Protein AF-A0A2E9QDG3-F1 (afdb_monomer_lite)

Structure (mmCIF, N/CA/C/O backbone):
data_AF-A0A2E9QDG3-F1
#
_entry.id   AF-A0A2E9QDG3-F1
#
loop_
_atom_site.group_PDB
_atom_site.id
_atom_site.type_symbol
_atom_site.label_atom_id
_atom_site.label_alt_id
_atom_site.label_comp_id
_atom_site.label_asym_id
_atom_site.label_entity_id
_atom_site.label_seq_id
_atom_site.pdbx_PDB_ins_code
_atom_site.Cartn_x
_atom_site.Cartn_y
_atom_site.Cartn_z
_atom_site.occupancy
_atom_site.B_iso_or_equiv
_atom_site.auth_seq_id
_atom_site.auth_comp_id
_atom_site.auth_asym_id
_atom_site.auth_atom_id
_atom_site.pdbx_PDB_model_num
ATOM 1 N N . MET A 1 1 ? -45.121 -46.653 -9.579 1.00 45.16 1 MET A N 1
ATOM 2 C CA . MET A 1 1 ? -45.645 -45.269 -9.623 1.00 45.16 1 MET A CA 1
ATOM 3 C C . MET A 1 1 ? -44.805 -44.471 -10.618 1.00 45.16 1 MET A C 1
ATOM 5 O O . MET A 1 1 ? -43.614 -44.353 -10.362 1.00 45.16 1 MET A O 1
ATOM 9 N N . PRO A 1 2 ? -45.331 -43.992 -11.760 1.00 47.72 2 PRO A N 1
ATOM 10 C CA . PRO A 1 2 ? -44.552 -43.143 -12.662 1.00 47.72 2 PRO A CA 1
ATOM 11 C C . PRO A 1 2 ? -44.650 -41.660 -12.261 1.00 47.72 2 PRO A C 1
ATOM 13 O O . PRO A 1 2 ? -45.740 -41.138 -12.026 1.00 47.72 2 PRO A O 1
ATOM 16 N N . ALA A 1 3 ? -43.499 -40.990 -12.179 1.00 51.28 3 ALA A N 1
ATOM 17 C CA . ALA A 1 3 ? -43.370 -39.572 -11.857 1.00 51.28 3 ALA A CA 1
ATOM 18 C C . ALA A 1 3 ? -43.822 -38.688 -13.038 1.00 51.28 3 ALA A C 1
ATOM 20 O O . ALA A 1 3 ? -43.322 -38.825 -14.155 1.00 51.28 3 ALA A O 1
ATOM 21 N N . ARG A 1 4 ? -44.766 -37.767 -12.797 1.00 56.81 4 ARG A N 1
ATOM 22 C CA . ARG A 1 4 ? -45.151 -36.714 -13.754 1.00 56.81 4 ARG A CA 1
ATOM 23 C C . ARG A 1 4 ? -44.102 -35.600 -13.739 1.00 56.81 4 ARG A C 1
ATOM 25 O O . ARG A 1 4 ? -43.898 -34.972 -12.706 1.00 56.81 4 ARG A O 1
ATOM 32 N N . LEU A 1 5 ? -43.489 -35.323 -14.889 1.00 68.12 5 LEU A N 1
ATOM 33 C CA . LEU A 1 5 ? -42.660 -34.131 -15.096 1.00 68.12 5 LEU A CA 1
ATOM 34 C C . LEU A 1 5 ? -43.536 -32.873 -15.281 1.00 68.12 5 LEU A C 1
ATOM 36 O O . LEU A 1 5 ? -44.632 -32.975 -15.846 1.00 68.12 5 LEU A O 1
ATOM 40 N N . PRO A 1 6 ? -43.078 -31.686 -14.836 1.00 58.31 6 PRO A N 1
ATOM 41 C CA . PRO A 1 6 ? -43.846 -30.452 -14.934 1.00 58.31 6 PRO A CA 1
ATOM 42 C C . PRO A 1 6 ? -43.874 -29.897 -16.367 1.00 58.31 6 PRO A C 1
ATOM 44 O O . PRO A 1 6 ? -42.901 -29.935 -17.119 1.00 58.31 6 PRO A O 1
ATOM 47 N N . ARG A 1 7 ? -45.043 -29.371 -16.736 1.00 60.00 7 ARG A N 1
ATOM 48 C CA . ARG A 1 7 ? -45.397 -28.804 -18.043 1.00 60.00 7 ARG A CA 1
ATOM 49 C C . ARG A 1 7 ? -44.677 -27.459 -18.251 1.00 60.00 7 ARG A C 1
ATOM 51 O O . ARG A 1 7 ? -44.787 -26.580 -17.403 1.00 60.00 7 ARG A O 1
ATOM 58 N N . LYS A 1 8 ? -43.985 -27.278 -19.387 1.00 53.28 8 LYS A N 1
ATOM 59 C CA . LYS A 1 8 ? -43.372 -25.995 -19.797 1.00 53.28 8 LYS A CA 1
ATOM 60 C C . LYS A 1 8 ? -44.427 -24.876 -19.851 1.00 53.28 8 LYS A C 1
ATOM 62 O O . LYS A 1 8 ? -45.385 -24.981 -20.618 1.00 53.28 8 LYS A O 1
ATOM 67 N N . GLN A 1 9 ? -44.227 -23.803 -19.085 1.00 55.44 9 GLN A N 1
ATOM 68 C CA . GLN A 1 9 ? -44.940 -22.532 -19.251 1.00 55.44 9 GLN A CA 1
ATOM 69 C C . GLN A 1 9 ? -44.424 -21.815 -20.508 1.00 55.44 9 GLN A C 1
ATOM 71 O O . GLN A 1 9 ? -43.215 -21.700 -20.712 1.00 55.44 9 GLN A O 1
ATOM 76 N N . LYS A 1 10 ? -45.340 -21.352 -21.366 1.00 50.72 10 LYS A N 1
ATOM 77 C CA . LYS A 1 10 ? -45.021 -20.432 -22.465 1.00 50.72 10 LYS A CA 1
ATOM 78 C C . LYS A 1 10 ? -44.739 -19.055 -21.865 1.00 50.72 10 LYS A C 1
ATOM 80 O O . LYS A 1 10 ? -45.568 -18.540 -21.123 1.00 50.72 10 LYS A O 1
ATOM 85 N N . ALA A 1 11 ? -43.570 -18.505 -22.179 1.00 51.69 11 ALA A N 1
ATOM 86 C CA . ALA A 1 11 ? -43.178 -17.154 -21.811 1.00 51.69 11 ALA A CA 1
ATOM 87 C C . ALA A 1 11 ? -44.087 -16.137 -22.514 1.00 51.69 11 ALA A C 1
ATOM 89 O O . ALA A 1 11 ? -44.252 -16.174 -23.734 1.00 51.69 11 ALA A O 1
ATOM 90 N N . ASP A 1 12 ? -44.679 -15.254 -21.719 1.00 54.84 12 ASP A N 1
ATOM 91 C CA . ASP A 1 12 ? -45.514 -14.143 -22.150 1.00 54.84 12 ASP A CA 1
ATOM 92 C C . ASP A 1 12 ? -44.616 -13.051 -22.763 1.00 54.84 12 ASP A C 1
ATOM 94 O O . ASP A 1 12 ? -44.077 -12.186 -22.078 1.00 54.84 12 ASP A O 1
ATOM 98 N N . GLN A 1 13 ? -44.344 -13.168 -24.065 1.00 54.41 13 GLN A N 1
ATOM 99 C CA . GLN A 1 13 ? -43.450 -12.279 -24.824 1.00 54.41 13 GLN A CA 1
ATOM 100 C C . GLN A 1 13 ? -44.171 -11.065 -25.446 1.00 54.41 13 GLN A C 1
ATOM 102 O O . GLN A 1 13 ? -43.604 -10.388 -26.299 1.00 54.41 13 GLN A O 1
ATOM 107 N N . GLY A 1 14 ? -45.414 -10.769 -25.048 1.00 54.38 14 GLY A N 1
ATOM 108 C CA . GLY A 1 14 ? -46.217 -9.710 -25.676 1.00 54.38 14 GLY A CA 1
ATOM 109 C C . GLY A 1 14 ? -46.092 -8.317 -25.048 1.00 54.38 14 GLY A C 1
ATOM 110 O O . GLY A 1 14 ? -46.259 -7.315 -25.737 1.00 54.38 14 GLY A O 1
ATOM 111 N N . ILE A 1 15 ? -45.796 -8.224 -23.748 1.00 56.09 15 ILE A N 1
ATOM 112 C CA . ILE A 1 15 ? -46.041 -6.983 -22.986 1.00 56.09 15 ILE A CA 1
ATOM 113 C C . ILE A 1 15 ? -44.815 -6.049 -22.962 1.00 56.09 15 ILE A C 1
ATOM 115 O O . ILE A 1 15 ? -44.959 -4.827 -22.995 1.00 56.09 15 ILE A O 1
ATOM 119 N N . GLY A 1 16 ? -43.593 -6.595 -22.984 1.00 56.06 16 GLY A N 1
ATOM 120 C CA . GLY A 1 16 ? -42.364 -5.794 -22.882 1.00 56.06 16 GLY A CA 1
ATOM 121 C C . GLY A 1 16 ? -42.054 -4.934 -24.114 1.00 56.06 16 GLY A C 1
ATOM 122 O O . GLY A 1 16 ? -41.532 -3.828 -23.983 1.00 56.06 16 GLY A O 1
ATOM 123 N N . ALA A 1 17 ? -42.398 -5.403 -25.318 1.00 58.88 17 ALA A N 1
ATOM 124 C CA . ALA A 1 17 ? -42.117 -4.672 -26.556 1.00 58.88 17 ALA A CA 1
ATOM 125 C C . ALA A 1 17 ? -42.997 -3.417 -26.704 1.00 58.88 17 ALA A C 1
ATOM 127 O O . ALA A 1 17 ? -42.508 -2.365 -27.114 1.00 58.88 17 ALA A O 1
ATOM 128 N N . ALA A 1 18 ? -44.271 -3.503 -26.304 1.00 60.88 18 ALA A N 1
ATOM 129 C CA . ALA A 1 18 ? -45.195 -2.372 -26.339 1.00 60.88 18 ALA A CA 1
ATOM 130 C C . ALA A 1 18 ? -44.789 -1.272 -25.345 1.00 60.88 18 ALA A C 1
ATOM 132 O O . ALA A 1 18 ? -44.820 -0.090 -25.683 1.00 60.88 18 ALA A O 1
ATOM 133 N N . PHE A 1 19 ? -44.338 -1.655 -24.146 1.00 66.69 19 PHE A N 1
ATOM 134 C CA . PHE A 1 19 ? -43.913 -0.701 -23.120 1.00 66.69 19 PHE A CA 1
ATOM 135 C C . PHE A 1 19 ? -42.696 0.124 -23.563 1.00 66.69 19 PHE A C 1
ATOM 137 O O . PHE A 1 19 ? -42.677 1.344 -23.401 1.00 66.69 19 PHE A O 1
ATOM 144 N N . ASN A 1 20 ? -41.715 -0.527 -24.196 1.00 69.81 20 ASN A N 1
ATOM 145 C CA . ASN A 1 20 ? -40.532 0.150 -24.727 1.00 69.81 20 ASN A CA 1
ATOM 146 C C . ASN A 1 20 ? -40.882 1.143 -25.844 1.00 69.81 20 ASN A C 1
ATOM 148 O O . ASN A 1 20 ? -40.310 2.229 -25.898 1.00 69.81 20 ASN A O 1
ATOM 152 N N . PHE A 1 21 ? -41.843 0.804 -26.707 1.00 74.56 21 PHE A N 1
ATOM 153 C CA . PHE A 1 21 ? -42.253 1.680 -27.805 1.00 74.56 21 PHE A CA 1
ATOM 154 C C . PHE A 1 21 ? -42.996 2.928 -27.306 1.00 74.56 21 PHE A C 1
ATOM 156 O O . PHE A 1 21 ? -42.743 4.037 -27.775 1.00 74.56 21 PHE A O 1
ATOM 163 N N . VAL A 1 22 ? -43.865 2.767 -26.301 1.00 78.69 22 VAL A N 1
ATOM 164 C CA . VAL A 1 22 ? -44.577 3.888 -25.666 1.00 78.69 22 VAL A CA 1
ATOM 165 C C . VAL A 1 22 ? -43.609 4.804 -24.912 1.00 78.69 22 VAL A C 1
ATOM 167 O O . VAL A 1 22 ? -43.719 6.024 -25.023 1.00 78.69 22 VAL A O 1
ATOM 170 N N . ALA A 1 23 ? -42.624 4.247 -24.202 1.00 77.31 23 ALA A N 1
ATOM 171 C CA . ALA A 1 23 ? -41.603 5.039 -23.515 1.00 77.31 23 ALA A CA 1
ATOM 172 C C . ALA A 1 23 ? -40.757 5.877 -24.493 1.00 77.31 23 ALA A C 1
ATOM 174 O O . ALA A 1 23 ? -40.493 7.050 -24.232 1.00 77.31 23 ALA A O 1
ATOM 175 N N . LEU A 1 24 ? -40.387 5.303 -25.643 1.00 80.19 24 LEU A N 1
ATOM 176 C CA . LEU A 1 24 ? -39.643 6.002 -26.696 1.00 80.19 24 LEU A CA 1
ATOM 177 C C . LEU A 1 24 ? -40.450 7.145 -27.320 1.00 80.19 24 LEU A C 1
ATOM 179 O O . LEU A 1 24 ? -39.917 8.236 -27.516 1.00 80.19 24 LEU A O 1
ATOM 183 N N . LEU A 1 25 ? -41.740 6.922 -27.581 1.00 81.00 25 LEU A N 1
ATOM 184 C CA . LEU A 1 25 ? -42.639 7.958 -28.093 1.00 81.00 25 LEU A CA 1
ATOM 185 C C . LEU A 1 25 ? -42.834 9.100 -27.093 1.00 81.00 25 LEU A C 1
ATOM 187 O O . LEU A 1 25 ? -42.805 10.264 -27.486 1.00 81.00 25 LEU A O 1
ATOM 191 N N . LEU A 1 26 ? -42.984 8.786 -25.804 1.00 81.06 26 LEU A N 1
ATOM 192 C CA . LEU A 1 26 ? -43.089 9.799 -24.754 1.00 81.06 26 LEU A CA 1
ATOM 193 C C . LEU A 1 26 ? -41.808 10.629 -24.640 1.00 81.06 26 LEU A C 1
ATOM 195 O O . LEU A 1 26 ? -41.891 11.849 -24.538 1.00 81.06 26 LEU A O 1
ATOM 199 N N . LEU A 1 27 ? -40.633 9.999 -24.709 1.00 78.94 27 LEU A N 1
ATOM 200 C CA . LEU A 1 27 ? -39.356 10.713 -24.673 1.00 78.94 27 LEU A CA 1
ATOM 201 C C . LEU A 1 27 ? -39.182 11.627 -25.897 1.00 78.94 27 LEU A C 1
ATOM 203 O O . LEU A 1 27 ? -38.796 12.785 -25.750 1.00 78.94 27 LEU A O 1
ATOM 207 N N . ALA A 1 28 ? -39.516 11.134 -27.093 1.00 78.25 28 ALA A N 1
ATOM 208 C CA . ALA A 1 28 ? -39.464 11.926 -28.320 1.00 78.25 28 ALA A CA 1
ATOM 209 C C . ALA A 1 28 ? -40.436 13.117 -28.274 1.00 78.25 28 ALA A C 1
ATOM 211 O O . ALA A 1 28 ? -40.083 14.219 -28.688 1.00 78.25 28 ALA A O 1
ATOM 212 N N . PHE A 1 29 ? -41.636 12.921 -27.719 1.00 78.62 29 PHE A N 1
ATOM 213 C CA . PHE A 1 29 ? -42.607 13.997 -27.539 1.00 78.62 29 PHE A CA 1
ATOM 214 C C . PHE A 1 29 ? -42.123 15.044 -26.526 1.00 78.62 29 PHE A C 1
ATOM 216 O O . PHE A 1 29 ? -42.235 16.238 -26.785 1.00 78.62 29 PHE A O 1
ATOM 223 N N . GLN A 1 30 ? -41.515 14.625 -25.411 1.00 74.25 30 GLN A N 1
ATOM 224 C CA . GLN A 1 30 ? -40.934 15.552 -24.431 1.00 74.25 30 GLN A CA 1
ATOM 225 C C . GLN A 1 30 ? -39.810 16.405 -25.035 1.00 74.25 30 GLN A C 1
ATOM 227 O O . GLN A 1 30 ? -39.770 17.607 -24.786 1.00 74.25 30 GLN A O 1
ATOM 232 N N . LEU A 1 31 ? -38.949 15.820 -25.876 1.00 70.06 31 LEU A N 1
ATOM 233 C CA . LEU A 1 31 ? -37.891 16.553 -26.585 1.00 70.06 31 LEU A CA 1
ATOM 234 C C . LEU A 1 31 ? -38.436 17.514 -27.655 1.00 70.06 31 LEU A C 1
ATOM 236 O O . LEU A 1 31 ? -37.818 18.541 -27.920 1.00 70.06 31 LEU A O 1
ATOM 240 N N . ALA A 1 32 ? -39.580 17.197 -28.267 1.00 70.44 32 ALA A N 1
ATOM 241 C CA . ALA A 1 32 ? -40.216 18.061 -29.259 1.00 70.44 32 ALA A CA 1
ATOM 242 C C . ALA A 1 32 ? -40.950 19.256 -28.625 1.00 70.44 32 ALA A C 1
ATOM 244 O O . ALA A 1 32 ? -40.976 20.337 -29.210 1.00 70.44 32 ALA A O 1
ATOM 245 N N . VAL A 1 33 ? -41.554 19.069 -27.446 1.00 72.44 33 VAL A N 1
ATOM 246 C CA . VAL A 1 33 ? -42.312 20.122 -26.745 1.00 72.44 33 VAL A CA 1
ATOM 247 C C . VAL A 1 33 ? -41.402 21.011 -25.895 1.00 72.44 33 VAL A C 1
ATOM 249 O O . VAL A 1 33 ? -41.654 22.208 -25.791 1.00 72.44 33 VAL A O 1
ATOM 252 N N . ASN A 1 34 ? -40.332 20.454 -25.327 1.00 62.22 34 ASN A N 1
ATOM 253 C CA . ASN A 1 34 ? -39.320 21.195 -24.582 1.00 62.22 34 ASN A CA 1
ATOM 254 C C . ASN A 1 34 ? -37.978 21.097 -25.318 1.00 62.22 34 ASN A C 1
ATOM 256 O O . ASN A 1 34 ? -37.141 20.269 -24.941 1.00 62.22 34 ASN A O 1
ATOM 260 N N . PRO A 1 35 ? -37.741 21.907 -26.368 1.00 60.16 35 PRO A N 1
ATOM 261 C CA . PRO A 1 35 ? -36.392 22.040 -26.889 1.00 60.16 35 PRO A CA 1
ATOM 262 C C . PRO A 1 35 ? -35.495 22.504 -25.737 1.00 60.16 35 PRO A C 1
ATOM 264 O O . PRO A 1 35 ? -35.811 23.470 -25.041 1.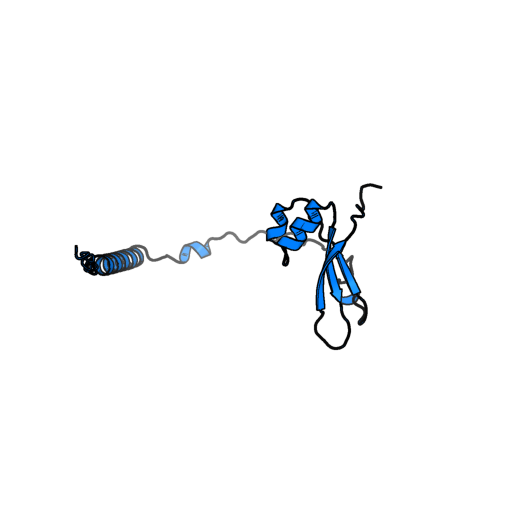00 60.16 35 PRO A O 1
ATOM 267 N N . LEU A 1 36 ? -34.398 21.783 -25.501 1.00 58.78 36 LEU A N 1
ATOM 268 C CA . LEU A 1 36 ? -33.324 22.224 -24.615 1.00 58.78 36 LEU A CA 1
ATOM 269 C C . LEU A 1 36 ? -32.770 23.528 -25.200 1.00 58.78 36 LEU A C 1
ATOM 271 O O . LEU A 1 36 ? -31.888 23.503 -26.057 1.00 58.78 36 LEU A O 1
ATOM 275 N N . ASN A 1 37 ? -33.342 24.661 -24.797 1.00 56.31 37 ASN A N 1
ATOM 276 C CA . ASN A 1 37 ? -32.866 25.977 -25.187 1.00 56.31 37 ASN A CA 1
ATOM 277 C C . ASN A 1 37 ? -31.441 26.123 -24.641 1.00 56.31 37 ASN A C 1
ATOM 279 O O . ASN A 1 37 ? -31.228 26.240 -23.437 1.00 56.31 37 ASN A O 1
ATOM 283 N N . GLY A 1 38 ? -30.454 26.079 -25.538 1.00 55.09 38 GLY A N 1
ATOM 284 C CA . GLY A 1 38 ? -29.029 26.209 -25.214 1.00 55.09 38 GLY A CA 1
ATOM 285 C C . GLY A 1 38 ? -28.625 27.595 -24.698 1.00 55.09 38 GLY A C 1
ATOM 286 O O . GLY A 1 38 ? -27.459 27.805 -24.368 1.00 55.09 38 GLY A O 1
ATOM 287 N N . ASP A 1 39 ? -29.575 28.524 -24.600 1.00 55.00 39 ASP A N 1
ATOM 288 C CA . ASP A 1 39 ? -29.349 29.925 -24.244 1.00 55.00 39 ASP A CA 1
ATOM 289 C C . ASP A 1 39 ? -29.091 30.147 -22.741 1.00 55.00 39 ASP A C 1
ATOM 291 O O . ASP A 1 39 ? -28.574 31.198 -22.356 1.00 55.00 39 ASP A O 1
ATOM 295 N N . ASP A 1 40 ? -29.371 29.161 -21.882 1.00 54.97 40 ASP A N 1
ATOM 296 C CA . ASP A 1 40 ? -29.155 29.283 -20.430 1.00 54.97 40 ASP A CA 1
ATOM 297 C C . ASP A 1 40 ? -27.683 29.119 -20.005 1.00 54.97 40 ASP A C 1
ATOM 299 O O . ASP A 1 40 ? -27.297 29.559 -18.920 1.00 54.97 40 ASP A O 1
ATOM 303 N N . PHE A 1 41 ? -26.815 28.571 -20.863 1.00 55.16 41 PHE A N 1
ATOM 304 C CA . PHE A 1 41 ? -25.377 28.470 -20.571 1.00 55.16 41 PHE A CA 1
ATOM 305 C C . PHE A 1 41 ? -24.610 29.773 -20.836 1.00 55.16 41 PHE A C 1
ATOM 307 O O . PHE A 1 41 ? -23.503 29.949 -20.329 1.00 55.16 41 PHE A O 1
ATOM 314 N N . ALA A 1 42 ? -25.194 30.715 -21.585 1.00 59.91 42 ALA A N 1
ATOM 315 C CA . ALA A 1 42 ? -24.558 31.991 -21.918 1.00 59.91 42 ALA A CA 1
ATOM 316 C C . ALA A 1 42 ? -24.619 33.029 -20.777 1.00 59.91 42 ALA A C 1
ATOM 318 O O . ALA A 1 42 ? -24.019 34.098 -20.882 1.00 59.91 42 ALA A O 1
ATOM 319 N N . LYS A 1 43 ? -25.338 32.732 -19.686 1.00 60.28 43 LYS A N 1
ATOM 320 C CA . LYS A 1 43 ? -25.566 33.640 -18.546 1.00 60.28 43 LYS A CA 1
ATOM 321 C C . LYS A 1 43 ? -24.842 33.239 -17.263 1.00 60.28 43 LYS A C 1
ATOM 323 O O . LYS A 1 43 ? -25.218 33.688 -16.180 1.00 60.28 43 LYS A O 1
ATOM 328 N N . LEU A 1 44 ? -23.797 32.421 -17.353 1.00 65.75 44 LEU A N 1
ATOM 329 C CA . LEU A 1 44 ? -22.958 32.172 -16.187 1.00 65.75 44 LEU A CA 1
ATOM 330 C C . LEU A 1 44 ? -22.089 33.413 -15.920 1.00 65.75 44 LEU A C 1
ATOM 332 O O . LEU A 1 44 ? -21.399 33.873 -16.834 1.00 65.75 44 LEU A O 1
ATOM 336 N N . PRO A 1 45 ? -22.122 33.988 -14.703 1.00 70.25 45 PRO A N 1
ATOM 337 C CA . PRO A 1 45 ? -21.195 35.051 -14.347 1.00 70.25 45 PRO A CA 1
ATOM 338 C C . PRO A 1 45 ? -19.767 34.524 -14.504 1.00 70.25 45 PRO A C 1
ATOM 340 O O . PRO A 1 45 ? -19.472 33.392 -14.112 1.00 70.25 45 PRO A O 1
ATOM 343 N N . ALA A 1 46 ? -18.888 35.335 -15.096 1.00 69.25 46 ALA A N 1
ATOM 344 C CA . ALA A 1 46 ? -17.471 35.010 -15.182 1.00 69.25 46 ALA A CA 1
ATOM 345 C C . ALA A 1 46 ? -16.957 34.680 -13.773 1.00 69.25 46 ALA A C 1
ATOM 347 O O . ALA A 1 46 ? -17.207 35.439 -12.831 1.00 69.25 46 ALA A O 1
ATOM 348 N N . MET A 1 47 ? -16.297 33.527 -13.615 1.00 68.81 47 MET A N 1
ATOM 349 C CA . MET A 1 47 ? -15.686 33.181 -12.334 1.00 68.81 47 MET A CA 1
ATOM 350 C C . MET A 1 47 ? -14.726 34.306 -11.928 1.00 68.81 47 MET A C 1
ATOM 352 O O . MET A 1 47 ? -13.973 34.780 -12.783 1.00 68.81 47 MET A O 1
ATOM 356 N N . PRO A 1 48 ? -14.726 34.728 -10.652 1.00 73.06 48 PRO A N 1
ATOM 357 C CA . PRO A 1 48 ? -13.680 35.606 -10.155 1.00 73.06 48 PRO A CA 1
ATOM 358 C C . PRO A 1 48 ? -12.325 34.937 -10.394 1.00 73.06 48 PRO A C 1
ATOM 360 O O . PRO A 1 48 ? -12.199 33.719 -10.243 1.00 73.06 48 PRO A O 1
ATOM 363 N N . GLU A 1 49 ? -11.329 35.730 -10.787 1.00 71.25 49 GLU A N 1
ATOM 364 C CA . GLU A 1 49 ? -9.960 35.257 -10.961 1.00 71.25 49 GLU A CA 1
ATOM 365 C C . GLU A 1 49 ? -9.532 34.546 -9.674 1.00 71.25 49 GLU A C 1
ATOM 367 O O . GLU A 1 49 ? -9.492 35.141 -8.594 1.00 71.25 49 GLU A O 1
ATOM 372 N N . THR A 1 50 ? -9.299 33.236 -9.762 1.00 68.12 50 THR A N 1
ATOM 373 C CA . THR A 1 50 ? -8.805 32.464 -8.625 1.00 68.12 50 THR A CA 1
ATOM 374 C C . THR A 1 50 ? -7.477 33.076 -8.198 1.00 68.12 50 THR A C 1
ATOM 376 O O . THR A 1 50 ? -6.603 33.213 -9.060 1.00 68.12 50 THR A O 1
ATOM 379 N N . PRO A 1 51 ? -7.294 33.441 -6.915 1.00 67.19 51 PRO A N 1
ATOM 380 C CA . PRO A 1 51 ? -6.012 33.944 -6.454 1.00 67.19 51 PRO A CA 1
ATOM 38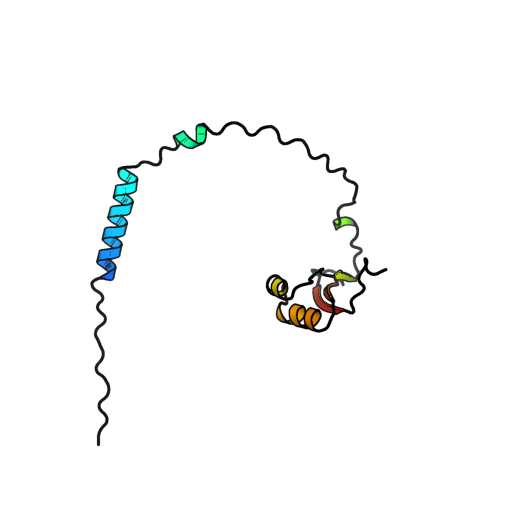1 C C . PRO A 1 51 ? -4.948 32.906 -6.800 1.00 67.19 51 PRO A C 1
ATOM 383 O O . PRO A 1 51 ? -5.137 31.714 -6.541 1.00 67.19 51 PRO A O 1
ATOM 386 N N . ALA A 1 52 ? -3.863 33.356 -7.430 1.00 65.44 52 ALA A N 1
ATOM 387 C CA . ALA A 1 52 ? -2.722 32.507 -7.707 1.00 65.44 52 ALA A CA 1
ATOM 388 C C . ALA A 1 52 ? -2.231 31.953 -6.366 1.00 65.44 52 ALA A C 1
ATOM 390 O O . ALA A 1 52 ? -1.702 32.676 -5.525 1.00 65.44 52 ALA A O 1
ATOM 391 N N . LEU A 1 53 ? -2.493 30.669 -6.130 1.00 61.97 53 LEU A N 1
ATOM 392 C CA . LEU A 1 53 ? -1.823 29.931 -5.078 1.00 61.97 53 LEU A CA 1
ATOM 393 C C . LEU A 1 53 ? -0.355 29.888 -5.493 1.00 61.97 53 LEU A C 1
ATOM 395 O O . LEU A 1 53 ? 0.017 29.112 -6.373 1.00 61.97 53 LEU A O 1
ATOM 399 N N . ASP A 1 54 ? 0.453 30.760 -4.893 1.00 59.78 54 ASP A N 1
ATOM 400 C CA . ASP A 1 54 ? 1.908 30.731 -4.991 1.00 59.78 54 ASP A CA 1
ATOM 401 C C . ASP A 1 54 ? 2.404 29.444 -4.322 1.00 59.78 54 ASP A C 1
ATOM 403 O O . ASP A 1 54 ? 2.838 29.417 -3.168 1.00 59.78 54 ASP A O 1
ATOM 407 N N . PHE A 1 55 ? 2.305 28.331 -5.048 1.00 63.34 55 PHE A N 1
ATOM 408 C CA . PHE A 1 55 ? 3.001 27.103 -4.714 1.00 63.34 55 PHE A CA 1
ATOM 409 C C . PHE A 1 55 ? 4.486 27.372 -4.940 1.00 63.34 55 PHE A C 1
ATOM 411 O O . PHE A 1 55 ? 5.020 27.128 -6.022 1.00 63.34 55 PHE A O 1
ATOM 418 N N . ALA A 1 56 ? 5.152 27.926 -3.926 1.00 62.97 56 ALA A N 1
ATOM 419 C CA . ALA A 1 56 ? 6.601 28.011 -3.910 1.00 62.97 56 ALA A CA 1
ATOM 420 C C . ALA A 1 56 ? 7.159 26.621 -4.283 1.00 62.97 56 ALA A C 1
ATOM 422 O O . ALA A 1 56 ? 6.766 25.634 -3.647 1.00 62.97 56 ALA A O 1
ATOM 423 N N . PRO A 1 57 ? 8.036 26.500 -5.297 1.00 57.88 57 PRO A N 1
ATOM 424 C CA . PRO A 1 57 ? 8.626 25.225 -5.687 1.00 57.88 57 PRO A CA 1
ATOM 425 C C . PRO A 1 57 ? 9.678 24.833 -4.641 1.00 57.88 57 PRO A C 1
ATOM 427 O O . PRO A 1 57 ? 10.878 24.893 -4.876 1.00 57.88 57 PRO A O 1
ATOM 430 N N . ALA A 1 58 ? 9.232 24.508 -3.429 1.00 61.00 58 ALA A N 1
ATOM 431 C CA . ALA A 1 58 ? 10.101 24.217 -2.293 1.00 61.00 58 ALA A CA 1
ATOM 432 C C . ALA A 1 58 ? 10.496 22.737 -2.215 1.00 61.00 58 ALA A C 1
ATOM 434 O O . ALA A 1 58 ? 11.233 22.342 -1.317 1.00 61.00 58 ALA A O 1
ATOM 435 N N . SER A 1 59 ? 10.024 21.903 -3.141 1.00 59.47 59 SER A N 1
ATOM 436 C CA . SER A 1 59 ? 10.459 20.513 -3.233 1.00 59.47 59 SER A CA 1
ATOM 437 C C . SER A 1 59 ? 10.820 20.181 -4.677 1.00 59.47 59 SER A C 1
ATOM 439 O O . SER A 1 59 ? 10.041 20.506 -5.578 1.00 59.47 59 SER A O 1
ATOM 441 N N . PRO A 1 60 ? 11.995 19.568 -4.921 1.00 56.19 60 PRO A N 1
ATOM 442 C CA . PRO A 1 60 ? 12.275 19.001 -6.228 1.00 56.19 60 PRO A CA 1
ATOM 443 C C . PRO A 1 60 ? 11.140 18.032 -6.585 1.00 56.19 60 PRO A C 1
ATOM 445 O O . PRO A 1 60 ? 10.597 17.374 -5.683 1.00 56.19 60 PRO A O 1
ATOM 448 N N . PRO A 1 61 ? 10.744 17.946 -7.866 1.00 53.91 61 PRO A N 1
ATOM 449 C CA . PRO A 1 61 ? 9.767 16.958 -8.272 1.00 53.91 61 PRO A CA 1
ATOM 450 C C . PRO A 1 61 ? 10.277 15.586 -7.825 1.00 53.91 61 PRO A C 1
ATOM 452 O O . PRO A 1 61 ? 11.448 15.251 -7.999 1.00 53.91 61 PRO A O 1
ATOM 455 N N . ILE A 1 62 ? 9.392 14.788 -7.219 1.00 54.41 62 ILE A N 1
ATOM 456 C CA . ILE A 1 62 ? 9.725 13.443 -6.723 1.00 54.41 62 ILE A CA 1
ATOM 457 C C . ILE A 1 62 ? 10.371 12.591 -7.835 1.00 54.41 62 ILE A C 1
ATOM 459 O O . ILE A 1 62 ? 11.058 11.629 -7.532 1.00 54.41 62 ILE A O 1
ATOM 463 N N . SER A 1 63 ? 10.188 12.941 -9.116 1.00 50.78 63 SER A N 1
ATOM 464 C CA . SER A 1 63 ? 10.816 12.296 -10.275 1.00 50.78 63 SER A CA 1
ATOM 465 C C . SER A 1 63 ? 12.346 12.284 -10.271 1.00 50.78 63 SER A C 1
ATOM 467 O O . SER A 1 63 ? 12.915 11.401 -10.902 1.00 50.78 63 SER A O 1
ATOM 469 N N . ASP A 1 64 ? 13.013 13.206 -9.576 1.00 43.78 64 ASP A N 1
ATOM 470 C CA . ASP A 1 64 ? 14.470 13.368 -9.705 1.00 43.78 64 ASP A CA 1
ATOM 471 C C . ASP A 1 64 ? 15.252 12.643 -8.595 1.00 43.78 64 ASP A C 1
ATOM 473 O O . ASP A 1 64 ? 16.483 12.632 -8.598 1.00 43.78 64 ASP A O 1
ATOM 477 N N . SER A 1 65 ? 14.558 12.017 -7.637 1.00 48.78 65 SER A N 1
ATOM 478 C CA . SER A 1 65 ? 15.179 11.283 -6.526 1.00 48.78 65 SER A CA 1
ATOM 479 C C . SER A 1 65 ? 15.285 9.770 -6.745 1.00 48.78 65 SER A C 1
ATOM 481 O O . SER A 1 65 ? 15.809 9.074 -5.875 1.00 48.78 65 SER A O 1
ATOM 483 N N . TRP A 1 66 ? 14.831 9.243 -7.886 1.00 50.72 66 TRP A N 1
ATOM 484 C CA . TRP A 1 66 ? 14.921 7.813 -8.193 1.00 50.72 66 TRP A CA 1
ATOM 485 C C . TRP A 1 66 ? 16.278 7.495 -8.822 1.00 50.72 66 TRP A C 1
ATOM 487 O O . TRP A 1 66 ? 16.510 7.779 -9.995 1.00 50.72 66 TRP A O 1
ATOM 497 N N . LYS A 1 67 ? 17.186 6.895 -8.052 1.00 53.28 67 LYS A N 1
ATOM 498 C CA . LYS A 1 67 ? 18.388 6.277 -8.617 1.00 53.28 67 LYS A CA 1
ATOM 499 C C . LYS A 1 67 ? 18.039 4.877 -9.123 1.00 53.28 67 LYS A C 1
ATOM 501 O O . LYS A 1 67 ? 17.426 4.078 -8.416 1.00 53.28 67 LYS A O 1
ATOM 506 N N . GLU A 1 68 ? 18.418 4.598 -10.362 1.00 50.78 68 GLU A N 1
ATOM 507 C CA . GLU A 1 68 ? 18.287 3.289 -11.002 1.00 50.78 68 GLU A CA 1
ATOM 508 C C . GLU A 1 68 ? 19.052 2.237 -10.170 1.00 50.78 68 GLU A C 1
ATOM 510 O O . GLU A 1 68 ? 20.214 2.443 -9.818 1.00 50.78 68 GLU A O 1
ATOM 515 N N . GLY A 1 69 ? 18.384 1.144 -9.777 1.00 58.75 69 GLY A N 1
ATOM 516 C CA . GLY A 1 69 ? 18.956 0.109 -8.901 1.00 58.75 69 GLY A CA 1
ATOM 517 C C . GLY A 1 69 ? 18.658 0.226 -7.397 1.00 58.75 69 GLY A C 1
ATOM 518 O O . GLY A 1 69 ? 19.146 -0.603 -6.629 1.00 58.75 69 GLY A O 1
ATOM 519 N N . GLU A 1 70 ? 17.849 1.190 -6.951 1.00 72.75 70 GLU A N 1
ATOM 520 C CA . GLU A 1 70 ? 17.386 1.268 -5.556 1.00 72.75 70 GLU A CA 1
ATOM 521 C C . GLU A 1 70 ? 16.001 0.614 -5.366 1.00 72.75 70 GLU A C 1
ATOM 523 O O . GLU A 1 70 ? 15.180 0.570 -6.281 1.00 72.75 70 GLU A O 1
ATOM 528 N N . THR A 1 71 ? 15.720 0.096 -4.166 1.00 80.50 71 THR A N 1
ATOM 529 C CA . THR A 1 71 ? 14.377 -0.364 -3.765 1.00 80.50 71 THR A CA 1
ATOM 530 C C . THR A 1 71 ? 13.703 0.731 -2.944 1.00 80.50 71 THR A C 1
ATOM 532 O O . THR A 1 71 ? 14.201 1.107 -1.880 1.00 80.50 71 THR A O 1
ATOM 535 N N . LEU A 1 72 ? 12.532 1.207 -3.378 1.00 84.31 72 LEU A N 1
ATOM 536 C CA . LEU A 1 72 ? 11.718 2.128 -2.587 1.00 84.31 72 LEU A CA 1
ATOM 537 C C . LEU A 1 72 ? 10.703 1.369 -1.741 1.00 84.31 72 LEU A C 1
ATOM 539 O O . LEU A 1 72 ? 9.918 0.562 -2.235 1.00 84.31 72 LEU A O 1
ATOM 543 N N . VAL A 1 73 ? 10.644 1.733 -0.466 1.00 82.44 73 VAL A N 1
ATOM 544 C CA . VAL A 1 73 ? 9.631 1.264 0.472 1.00 82.44 73 VAL A CA 1
ATOM 545 C C . VAL A 1 73 ? 8.673 2.410 0.795 1.00 82.44 73 VAL A C 1
ATOM 547 O O . VAL A 1 73 ? 9.058 3.384 1.435 1.00 82.44 73 VAL A O 1
ATOM 550 N N . GLN A 1 74 ? 7.412 2.288 0.379 1.00 83.69 74 GLN A N 1
ATOM 551 C CA . GLN A 1 74 ? 6.358 3.255 0.679 1.00 83.69 74 GLN A CA 1
ATOM 552 C C . GLN A 1 74 ? 5.326 2.652 1.631 1.00 83.69 74 GLN A C 1
ATOM 554 O O . GLN A 1 74 ? 4.569 1.751 1.265 1.00 83.69 74 GLN A O 1
ATOM 559 N N . ALA A 1 75 ? 5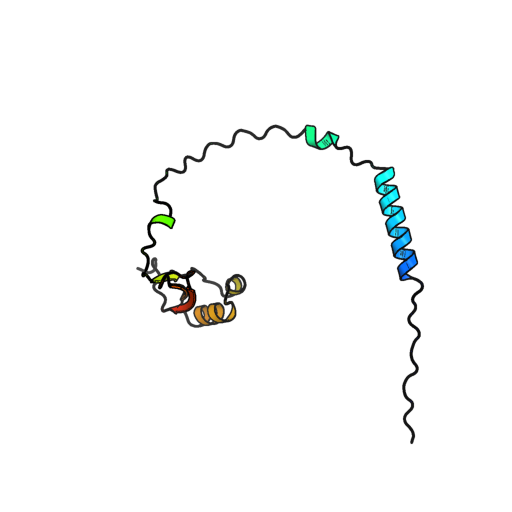.275 3.171 2.855 1.00 82.75 75 ALA A N 1
ATOM 560 C CA . ALA A 1 75 ? 4.263 2.795 3.832 1.00 82.75 75 ALA A CA 1
ATOM 561 C C . ALA A 1 75 ? 2.943 3.530 3.565 1.00 82.75 75 ALA A C 1
ATOM 563 O O . ALA A 1 75 ? 2.940 4.726 3.275 1.00 82.75 75 ALA A O 1
ATOM 564 N N . TYR A 1 76 ? 1.822 2.819 3.685 1.00 82.88 76 TYR A N 1
ATOM 565 C CA . TYR A 1 76 ? 0.502 3.439 3.706 1.00 82.88 76 TYR A CA 1
ATOM 566 C C . TYR A 1 76 ? 0.085 3.726 5.149 1.00 82.88 76 TYR A C 1
ATOM 568 O O . TYR A 1 76 ? 0.138 2.842 6.008 1.00 82.88 76 TYR A O 1
ATOM 576 N N . GLU A 1 77 ? -0.392 4.942 5.406 1.00 82.06 77 GLU A N 1
ATOM 577 C CA . GLU A 1 77 ? -0.990 5.326 6.687 1.00 82.06 77 GLU A CA 1
ATOM 578 C C . GLU A 1 77 ? -2.461 4.896 6.742 1.00 82.06 77 GLU A C 1
ATOM 580 O O . GLU A 1 77 ? -3.384 5.704 6.668 1.00 82.06 77 GLU A O 1
ATOM 585 N N . ILE A 1 78 ? -2.685 3.584 6.820 1.00 83.62 78 ILE A N 1
ATOM 586 C CA . ILE A 1 78 ? -4.025 3.008 6.960 1.00 83.62 78 ILE A CA 1
ATOM 587 C C . ILE A 1 78 ? -4.222 2.607 8.416 1.00 83.62 78 ILE A C 1
ATOM 589 O O . ILE A 1 78 ? -3.514 1.750 8.934 1.00 83.62 78 ILE A O 1
ATOM 593 N N . TRP A 1 79 ? -5.205 3.228 9.059 1.00 79.69 79 TRP A N 1
ATOM 594 C CA . TRP A 1 79 ? -5.529 3.012 10.475 1.00 79.69 79 TRP A CA 1
ATOM 595 C C . TRP A 1 79 ? -6.765 2.146 10.672 1.00 79.69 79 TRP A C 1
ATOM 597 O O . TRP A 1 79 ? -6.917 1.482 11.692 1.00 79.69 79 TRP A O 1
ATOM 607 N N . ASP A 1 80 ? -7.652 2.158 9.684 1.00 85.38 80 ASP A N 1
ATOM 608 C CA . ASP A 1 80 ? -8.927 1.466 9.720 1.00 85.38 80 ASP A CA 1
ATOM 609 C C . ASP A 1 80 ? -8.996 0.488 8.549 1.00 85.38 80 ASP A C 1
ATOM 611 O O . ASP A 1 80 ? -8.796 0.852 7.386 1.00 85.38 80 ASP A O 1
ATOM 615 N N . ALA A 1 81 ? -9.284 -0.773 8.873 1.00 86.56 81 ALA A N 1
ATOM 616 C CA . ALA A 1 81 ? -9.358 -1.863 7.913 1.00 86.56 81 ALA A CA 1
ATOM 617 C C . ALA A 1 81 ? -10.426 -1.641 6.827 1.00 86.56 81 ALA A C 1
ATOM 619 O O . ALA A 1 81 ? -10.310 -2.237 5.759 1.00 86.56 81 ALA A O 1
ATOM 620 N N . ARG A 1 82 ? -11.424 -0.774 7.050 1.00 90.25 82 ARG A N 1
ATOM 621 C CA . ARG A 1 82 ? -12.411 -0.393 6.024 1.00 90.25 82 ARG A CA 1
ATOM 622 C C . ARG A 1 82 ? -11.758 0.255 4.801 1.00 90.25 82 ARG A C 1
ATOM 624 O O . ARG A 1 82 ? -12.181 0.007 3.680 1.00 90.25 82 ARG A O 1
ATOM 631 N N . TYR A 1 83 ? -10.669 1.005 4.985 1.00 90.12 83 TYR A N 1
ATOM 632 C CA . TYR A 1 83 ? -9.938 1.615 3.867 1.00 90.12 83 TYR A CA 1
ATOM 633 C C . TYR A 1 83 ? -9.076 0.617 3.085 1.00 90.12 83 TYR A C 1
ATOM 635 O O . TYR A 1 83 ? -8.560 0.957 2.020 1.00 90.12 83 TYR A O 1
ATOM 643 N N . CYS A 1 84 ? -8.937 -0.629 3.555 1.00 93.69 84 CYS A N 1
ATOM 644 C CA . CYS A 1 84 ? -8.208 -1.651 2.809 1.00 93.69 84 CYS A CA 1
ATOM 645 C C . CYS A 1 84 ? -8.886 -2.011 1.482 1.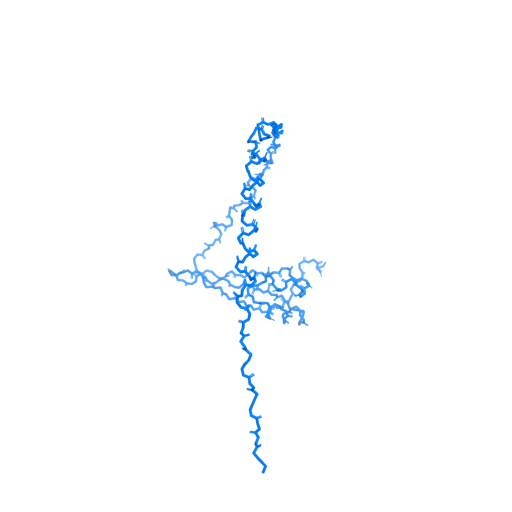00 93.69 84 CYS A C 1
ATOM 647 O O . CYS A 1 84 ? -8.186 -2.436 0.565 1.00 93.69 84 CYS A O 1
ATOM 649 N N . GLU A 1 85 ? -10.200 -1.804 1.344 1.00 94.25 85 GLU A N 1
ATOM 650 C CA . GLU A 1 85 ? -10.946 -2.026 0.094 1.00 94.25 85 GLU A CA 1
ATOM 651 C C . GLU A 1 85 ? -10.436 -1.161 -1.068 1.00 94.25 85 GLU A C 1
ATOM 653 O O . GLU A 1 85 ? -10.536 -1.559 -2.225 1.00 94.25 85 GLU A O 1
ATOM 658 N N . LEU A 1 86 ? -9.817 -0.017 -0.760 1.00 92.12 86 LEU A N 1
ATOM 659 C CA . LEU A 1 86 ? -9.236 0.904 -1.741 1.00 92.12 86 LEU A CA 1
ATOM 660 C C . LEU A 1 86 ? -7.812 0.511 -2.162 1.00 92.12 86 LEU A C 1
ATOM 662 O O . LEU A 1 86 ? -7.224 1.129 -3.050 1.00 92.12 86 LEU A O 1
ATOM 666 N N . THR A 1 87 ? -7.217 -0.488 -1.508 1.00 91.81 87 THR A N 1
ATOM 667 C CA . THR A 1 87 ? -5.844 -0.909 -1.795 1.00 91.81 87 THR A CA 1
ATOM 668 C C . THR A 1 87 ? -5.804 -1.984 -2.882 1.00 91.81 87 THR A C 1
ATOM 670 O O . THR A 1 87 ? -6.723 -2.793 -2.990 1.00 91.81 87 THR A O 1
ATOM 673 N N . PRO A 1 88 ? -4.692 -2.111 -3.632 1.00 93.12 88 PRO A N 1
ATOM 674 C CA . PRO A 1 88 ? -4.527 -3.188 -4.616 1.00 93.12 88 PRO A CA 1
ATOM 675 C C . PRO A 1 88 ? -4.531 -4.605 -4.016 1.00 93.12 88 PRO A C 1
ATOM 677 O O . PRO A 1 88 ? -4.633 -5.591 -4.746 1.00 93.12 88 PRO A O 1
ATOM 680 N N . LYS A 1 89 ? -4.361 -4.729 -2.691 1.00 95.38 89 LYS A N 1
ATOM 681 C CA . LYS A 1 89 ? -4.306 -6.002 -1.960 1.00 95.38 89 LYS A CA 1
ATOM 682 C C . LYS A 1 89 ? -5.146 -5.913 -0.674 1.00 95.38 89 LYS A C 1
ATOM 684 O O . LYS A 1 89 ? -4.578 -5.924 0.422 1.00 95.38 89 LYS A O 1
ATOM 689 N N . PRO A 1 90 ? -6.487 -5.895 -0.781 1.00 95.31 90 PRO A N 1
ATOM 690 C CA . PRO A 1 90 ? -7.373 -5.629 0.355 1.00 95.31 90 PRO A CA 1
ATOM 691 C C . PRO A 1 90 ? -7.230 -6.664 1.475 1.00 95.31 90 PRO A C 1
ATOM 693 O O . PRO A 1 90 ? -7.117 -6.311 2.649 1.00 95.31 90 PRO A O 1
ATOM 696 N N . PHE A 1 91 ? -7.127 -7.949 1.121 1.00 96.19 91 PHE A N 1
ATOM 697 C CA . PHE A 1 91 ? -6.944 -9.030 2.094 1.00 96.19 91 PHE A CA 1
ATOM 698 C C . PHE A 1 91 ? -5.628 -8.904 2.867 1.00 96.19 91 PHE A C 1
ATOM 700 O O . PHE A 1 91 ? -5.618 -9.039 4.090 1.00 96.19 91 PHE A O 1
ATOM 707 N N . LEU A 1 92 ? -4.528 -8.600 2.172 1.00 95.69 92 LEU A N 1
ATOM 708 C CA . LEU A 1 92 ? -3.223 -8.424 2.802 1.00 95.69 92 LEU A CA 1
ATOM 709 C C . LEU A 1 92 ? -3.230 -7.209 3.729 1.00 95.69 92 LEU A C 1
ATOM 711 O O . LEU A 1 92 ? -2.842 -7.345 4.884 1.00 95.69 92 LEU A O 1
ATOM 715 N N . CYS A 1 93 ? -3.738 -6.067 3.256 1.00 94.81 93 CYS A N 1
ATOM 716 C CA . CYS A 1 93 ? -3.901 -4.867 4.072 1.00 94.81 93 CYS A CA 1
ATOM 717 C C . CYS A 1 93 ? -4.683 -5.178 5.353 1.00 94.81 93 CYS A C 1
ATOM 719 O O . CYS A 1 93 ? -4.183 -4.938 6.451 1.00 94.81 93 CYS A O 1
ATOM 721 N N . SER A 1 94 ? -5.850 -5.825 5.236 1.00 94.44 94 SER A N 1
ATOM 722 C CA . SER A 1 94 ? -6.688 -6.149 6.397 1.00 94.44 94 SER 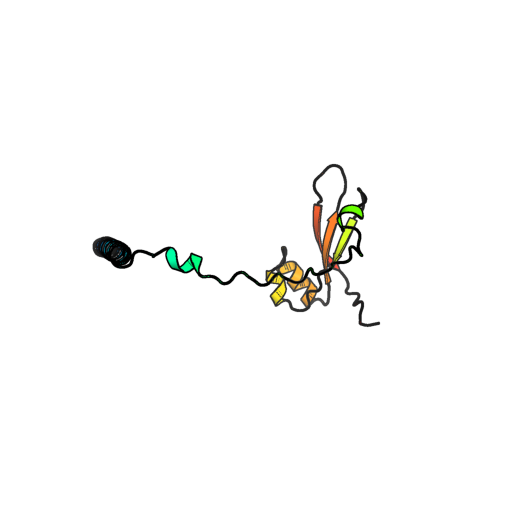A CA 1
ATOM 723 C C . SER A 1 94 ? -5.964 -7.048 7.405 1.00 94.44 94 SER A C 1
ATOM 725 O O . SER A 1 94 ? -6.078 -6.849 8.615 1.00 94.44 94 SER A O 1
ATOM 727 N N . ARG A 1 95 ? -5.153 -7.997 6.919 1.00 94.50 95 ARG A N 1
ATOM 728 C CA . ARG A 1 95 ? -4.310 -8.855 7.754 1.00 94.50 95 ARG A CA 1
ATOM 729 C C . ARG A 1 95 ? -3.215 -8.057 8.458 1.00 94.50 95 ARG A C 1
ATOM 731 O O . ARG A 1 95 ? -2.979 -8.311 9.638 1.00 94.50 95 ARG A O 1
ATOM 738 N N . CYS A 1 96 ? -2.559 -7.124 7.764 1.00 92.31 96 CYS A N 1
ATOM 739 C CA . CYS A 1 96 ? -1.519 -6.284 8.357 1.00 92.31 96 CYS A CA 1
ATOM 740 C C . CYS A 1 96 ? -2.097 -5.443 9.501 1.00 92.31 96 CYS A C 1
ATOM 742 O O . CYS A 1 96 ? -1.601 -5.538 10.621 1.00 92.31 96 CYS A O 1
ATOM 744 N N . ILE A 1 97 ? -3.197 -4.722 9.252 1.00 90.75 97 ILE A N 1
ATOM 745 C CA . ILE A 1 97 ? -3.828 -3.845 10.250 1.00 90.75 97 ILE A CA 1
ATOM 746 C C . ILE A 1 97 ? -4.297 -4.636 11.476 1.00 90.75 97 ILE A C 1
ATOM 748 O O . ILE A 1 97 ? -4.008 -4.255 12.605 1.00 90.75 97 ILE A O 1
ATOM 752 N N . ARG A 1 98 ? -4.944 -5.794 11.278 1.00 90.56 98 ARG A N 1
ATOM 753 C CA . ARG A 1 98 ? -5.377 -6.672 12.386 1.00 90.56 98 ARG A CA 1
ATOM 754 C C . ARG A 1 98 ? -4.224 -7.236 13.217 1.00 90.56 98 ARG A C 1
ATOM 756 O O . ARG A 1 98 ? -4.452 -7.681 14.334 1.00 90.56 98 ARG A O 1
ATOM 763 N N . SER A 1 99 ? -3.019 -7.256 12.657 1.00 90.25 99 SER A N 1
ATOM 764 C CA . SER A 1 99 ? -1.810 -7.760 13.313 1.00 90.25 99 SER A CA 1
ATOM 765 C C . SER A 1 99 ? -0.929 -6.631 13.864 1.00 90.25 99 SER A C 1
ATOM 767 O O . SER A 1 99 ? 0.241 -6.888 14.140 1.00 90.25 99 SER A O 1
ATOM 769 N N . ASP A 1 100 ? -1.454 -5.402 13.961 1.00 87.56 100 ASP A N 1
ATOM 770 C CA . ASP A 1 100 ? -0.723 -4.186 14.360 1.00 87.56 100 ASP A CA 1
ATOM 771 C C . ASP A 1 100 ? 0.545 -3.939 13.516 1.00 87.56 100 ASP A C 1
ATOM 773 O O . ASP A 1 100 ? 1.630 -3.609 13.997 1.00 87.56 100 ASP A O 1
ATOM 777 N N . ARG A 1 101 ? 0.424 -4.177 12.205 1.00 88.06 101 ARG A N 1
ATOM 778 C CA . ARG A 1 101 ? 1.488 -3.995 11.213 1.00 88.06 101 ARG A CA 1
ATOM 779 C C . ARG A 1 101 ? 1.086 -2.983 10.155 1.00 88.06 101 ARG A C 1
ATOM 781 O O . ARG A 1 101 ? -0.084 -2.822 9.821 1.00 88.06 101 ARG A O 1
ATOM 788 N N . GLN A 1 102 ? 2.097 -2.370 9.558 1.00 87.44 102 GLN A N 1
ATOM 789 C CA . GLN A 1 102 ? 1.952 -1.434 8.452 1.00 87.44 102 GLN A CA 1
ATOM 790 C C . GLN A 1 102 ? 1.785 -2.196 7.136 1.00 87.44 102 GLN A C 1
ATOM 792 O O . GLN A 1 102 ? 2.531 -3.140 6.865 1.00 87.44 102 GLN A O 1
ATOM 797 N N . PHE A 1 103 ? 0.830 -1.772 6.311 1.00 91.69 103 PHE A N 1
ATOM 798 C CA . PHE A 1 103 ? 0.734 -2.205 4.920 1.00 91.69 103 PHE A CA 1
ATOM 799 C C . PHE A 1 103 ? 1.686 -1.358 4.072 1.00 91.69 103 PHE A C 1
ATOM 801 O O . PHE A 1 103 ? 1.609 -0.129 4.081 1.00 91.69 103 PHE A O 1
ATOM 808 N N . VAL A 1 104 ? 2.607 -2.007 3.363 1.00 90.56 104 VAL A N 1
ATOM 809 C CA . VAL A 1 104 ? 3.709 -1.332 2.671 1.00 90.56 104 VAL A CA 1
ATOM 810 C C . VAL A 1 104 ? 3.780 -1.796 1.223 1.00 90.56 104 VAL A C 1
ATOM 812 O O . VAL A 1 104 ? 3.621 -2.983 0.938 1.00 90.56 104 VAL A O 1
ATOM 815 N N . ARG A 1 105 ? 4.028 -0.854 0.311 1.00 91.75 105 ARG A N 1
ATOM 816 C CA . ARG A 1 105 ? 4.365 -1.109 -1.090 1.00 91.75 105 ARG A CA 1
ATOM 817 C C . ARG A 1 105 ? 5.874 -1.041 -1.264 1.00 91.75 105 ARG A C 1
ATOM 819 O O . ARG A 1 105 ? 6.482 -0.023 -0.942 1.00 91.75 105 ARG A O 1
ATOM 826 N N . ILE A 1 106 ? 6.448 -2.100 -1.810 1.00 89.75 106 ILE A N 1
ATOM 827 C CA . ILE A 1 106 ? 7.834 -2.124 -2.262 1.00 89.75 106 ILE A CA 1
ATOM 828 C C . ILE A 1 106 ? 7.832 -1.914 -3.771 1.00 89.75 106 ILE A C 1
ATOM 830 O O . ILE A 1 106 ? 7.038 -2.531 -4.488 1.00 89.75 106 ILE A O 1
ATOM 834 N N . ILE A 1 107 ? 8.685 -1.014 -4.238 1.00 90.12 107 ILE A N 1
ATOM 835 C CA . ILE A 1 107 ? 8.913 -0.759 -5.653 1.00 90.12 107 ILE A CA 1
ATOM 836 C C . ILE A 1 107 ? 10.378 -1.064 -5.930 1.00 90.12 107 ILE A C 1
ATOM 838 O O . ILE A 1 107 ? 11.261 -0.363 -5.439 1.00 90.12 107 ILE A O 1
ATOM 842 N N . ASP A 1 108 ? 10.608 -2.117 -6.703 1.00 88.12 108 ASP A N 1
ATOM 843 C CA . ASP A 1 108 ? 11.931 -2.538 -7.135 1.00 88.12 108 ASP A CA 1
ATOM 844 C C . ASP A 1 108 ? 12.180 -2.018 -8.551 1.00 88.12 108 ASP A C 1
ATOM 846 O O . ASP A 1 108 ? 11.439 -2.334 -9.487 1.00 88.12 108 ASP A O 1
ATOM 850 N N . PHE A 1 109 ? 13.234 -1.219 -8.699 1.00 85.88 109 PHE A N 1
ATOM 851 C CA . PHE A 1 109 ? 13.667 -0.631 -9.968 1.00 85.88 109 PHE A CA 1
ATOM 852 C C . PHE A 1 109 ? 14.832 -1.420 -10.596 1.00 85.88 109 PHE A C 1
ATOM 854 O O . PHE A 1 109 ? 15.699 -0.849 -11.249 1.00 85.88 109 PHE A O 1
ATOM 861 N N . ALA A 1 110 ? 14.916 -2.729 -10.338 1.00 76.00 110 ALA A N 1
ATOM 862 C CA . ALA A 1 110 ? 16.041 -3.545 -10.784 1.00 76.00 110 ALA A CA 1
ATOM 863 C C . ALA A 1 110 ? 15.997 -3.804 -12.308 1.00 76.00 110 ALA A C 1
ATOM 865 O O . ALA A 1 110 ? 15.149 -4.562 -12.782 1.00 76.00 110 ALA A O 1
ATOM 866 N N . GLY A 1 111 ? 16.960 -3.234 -13.043 1.00 70.94 111 GLY A N 1
ATOM 867 C CA . GLY A 1 111 ? 17.229 -3.497 -14.467 1.00 70.94 111 GLY A CA 1
ATOM 868 C C . GLY A 1 111 ? 16.503 -2.572 -15.455 1.00 70.94 111 GLY A C 1
ATOM 869 O O . GLY A 1 111 ? 15.786 -1.668 -15.050 1.00 70.94 111 GLY A O 1
ATOM 870 N N . ASP A 1 112 ? 16.645 -2.848 -16.758 1.00 75.69 112 ASP A N 1
ATOM 871 C CA . ASP A 1 112 ? 16.081 -2.052 -17.875 1.00 75.69 112 ASP A CA 1
ATOM 872 C C . ASP A 1 112 ? 14.548 -2.202 -18.060 1.00 75.69 112 ASP A C 1
ATOM 874 O O . ASP A 1 112 ? 13.985 -1.883 -19.110 1.00 75.69 112 ASP A O 1
ATOM 878 N N . GLY A 1 113 ? 13.853 -2.776 -17.075 1.00 79.19 113 GLY A N 1
ATOM 879 C CA . GLY A 1 113 ? 12.432 -3.116 -17.146 1.00 79.19 113 GLY A CA 1
ATOM 880 C C . GLY A 1 113 ? 11.519 -2.119 -16.424 1.00 79.19 113 GLY A C 1
ATOM 881 O O . GLY A 1 113 ? 11.977 -1.272 -15.660 1.00 79.19 113 GLY A O 1
ATOM 882 N N . PRO A 1 114 ? 10.188 -2.224 -16.607 1.00 84.69 114 PRO A N 1
ATOM 883 C CA . PRO A 1 114 ? 9.248 -1.460 -15.798 1.00 84.69 114 PRO A CA 1
ATOM 884 C C . PRO A 1 114 ? 9.373 -1.846 -14.311 1.00 84.69 114 PRO A C 1
ATOM 886 O O . PRO A 1 114 ? 9.596 -3.020 -14.002 1.00 84.69 114 PRO A O 1
ATOM 889 N N . PRO A 1 115 ? 9.160 -0.899 -13.379 1.00 87.25 115 PRO A N 1
ATOM 890 C CA . PRO A 1 115 ? 9.329 -1.147 -11.953 1.00 87.25 115 PRO A CA 1
ATOM 891 C C . PRO A 1 115 ? 8.397 -2.252 -11.456 1.00 87.25 115 PRO A C 1
ATOM 893 O O . PRO A 1 115 ? 7.178 -2.219 -11.681 1.00 87.25 115 PRO A O 1
ATOM 896 N N . TYR A 1 116 ? 8.967 -3.207 -10.726 1.00 89.94 116 TYR A N 1
ATOM 897 C CA . TYR A 1 116 ? 8.215 -4.280 -10.094 1.00 89.94 116 TYR A CA 1
ATOM 898 C C . TYR A 1 116 ? 7.617 -3.788 -8.777 1.00 89.94 116 TYR A C 1
ATOM 900 O O . TYR A 1 116 ? 8.277 -3.132 -7.976 1.00 89.94 116 TYR A O 1
ATOM 908 N N . ARG A 1 117 ? 6.335 -4.085 -8.551 1.00 90.69 117 ARG A N 1
ATOM 909 C CA . ARG A 1 117 ? 5.611 -3.654 -7.350 1.00 90.69 117 ARG A CA 1
ATOM 910 C C . ARG A 1 117 ? 5.188 -4.866 -6.544 1.00 90.69 117 ARG A C 1
ATOM 912 O O . ARG A 1 117 ? 4.427 -5.701 -7.034 1.00 90.69 117 ARG A O 1
ATOM 919 N N . SER A 1 118 ? 5.605 -4.914 -5.289 1.00 93.06 118 SER A N 1
ATOM 920 C CA . SER A 1 118 ? 5.158 -5.915 -4.326 1.00 93.06 118 SER A CA 1
ATOM 921 C C . SER A 1 118 ? 4.571 -5.256 -3.076 1.00 93.06 118 SER A C 1
ATOM 923 O O . SER A 1 118 ? 4.653 -4.041 -2.884 1.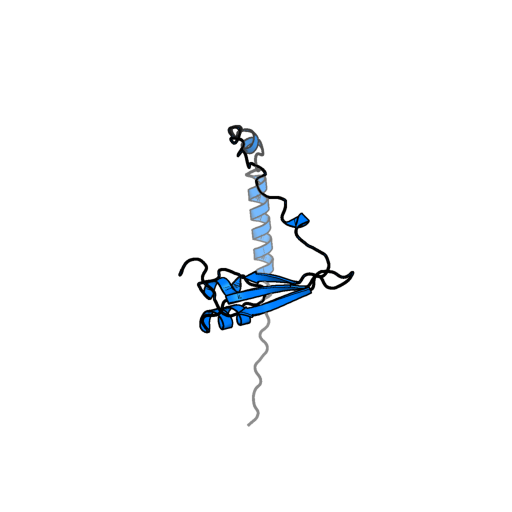00 93.06 118 SER A O 1
ATOM 925 N N . TYR A 1 119 ? 3.875 -6.049 -2.263 1.00 94.00 119 TYR A N 1
ATOM 926 C CA . TYR A 1 119 ? 3.165 -5.573 -1.078 1.00 94.00 119 TYR A CA 1
ATOM 927 C C . TYR A 1 119 ? 3.416 -6.526 0.081 1.00 94.00 119 TYR A C 1
ATOM 929 O O . TYR A 1 119 ? 3.332 -7.742 -0.098 1.00 94.00 119 TYR A O 1
ATOM 937 N N . GLU A 1 120 ? 3.655 -5.985 1.271 1.00 93.00 120 GLU A N 1
ATOM 938 C CA . GLU A 1 120 ? 3.925 -6.786 2.465 1.00 93.00 120 GLU A CA 1
ATOM 939 C C . GLU A 1 120 ? 3.498 -6.091 3.764 1.00 93.00 120 GLU A C 1
ATOM 941 O O . GLU A 1 120 ? 3.161 -4.904 3.782 1.00 93.00 120 GLU A O 1
ATOM 946 N N . CYS A 1 121 ? 3.503 -6.853 4.863 1.00 91.56 121 CYS A N 1
ATOM 947 C CA . CYS A 1 121 ? 3.265 -6.331 6.206 1.00 91.56 121 CYS A CA 1
ATOM 948 C C . CYS A 1 121 ? 4.598 -6.085 6.923 1.00 91.56 121 CYS A C 1
ATOM 950 O O . CYS A 1 121 ? 5.301 -7.049 7.238 1.00 91.56 121 CYS A O 1
ATOM 952 N N . ARG A 1 122 ? 4.905 -4.833 7.276 1.00 88.12 122 ARG A N 1
ATOM 953 C CA . ARG A 1 122 ? 6.093 -4.483 8.078 1.00 88.12 122 ARG A CA 1
ATOM 954 C C . ARG A 1 122 ? 5.735 -4.080 9.503 1.00 88.12 122 ARG A C 1
ATOM 956 O O . ARG A 1 122 ? 4.609 -3.675 9.783 1.00 88.12 122 ARG A O 1
ATOM 963 N N . ALA A 1 123 ? 6.703 -4.204 10.410 1.00 84.44 123 ALA A N 1
ATOM 964 C CA . ALA A 1 123 ? 6.563 -3.702 11.772 1.00 84.44 123 ALA A CA 1
ATOM 965 C C . ALA A 1 123 ? 6.323 -2.184 11.761 1.00 84.44 123 ALA A C 1
ATOM 967 O O . ALA A 1 123 ? 6.932 -1.451 10.983 1.00 84.44 123 ALA A O 1
ATOM 968 N N . PHE A 1 124 ? 5.417 -1.734 12.620 1.00 69.44 124 PHE A N 1
ATOM 969 C CA . PHE A 1 124 ? 4.962 -0.356 12.691 1.00 69.44 124 PHE A CA 1
ATOM 970 C C . PHE A 1 124 ? 5.959 0.494 13.498 1.00 69.44 124 PHE A C 1
ATOM 972 O O . PHE A 1 124 ? 6.143 0.258 14.689 1.00 69.44 124 PHE A O 1
ATOM 979 N N . LYS A 1 125 ? 6.604 1.495 12.884 1.00 63.53 125 LYS A N 1
ATOM 980 C CA . LYS A 1 125 ? 7.257 2.593 13.623 1.00 63.53 125 LYS A CA 1
ATOM 981 C C . LYS A 1 125 ? 6.386 3.832 13.455 1.00 63.53 125 LYS A C 1
ATOM 983 O O . LYS A 1 125 ? 6.386 4.407 12.374 1.00 63.53 125 LYS A O 1
ATOM 988 N N . LYS A 1 126 ? 5.613 4.214 14.480 1.00 57.41 126 LYS A N 1
ATOM 989 C CA . LYS A 1 126 ? 4.813 5.453 14.450 1.00 57.41 126 LYS A CA 1
ATOM 990 C C . LYS A 1 126 ? 5.748 6.650 14.580 1.00 57.41 126 LYS A C 1
ATOM 992 O O . LYS A 1 126 ? 6.334 6.794 15.650 1.00 57.41 126 LYS A O 1
ATOM 997 N N . PRO A 1 127 ? 5.852 7.530 13.571 1.00 55.59 127 PRO A N 1
ATOM 998 C CA . PRO A 1 127 ? 6.722 8.691 13.655 1.00 55.59 127 PRO A CA 1
ATOM 999 C C . PRO A 1 127 ? 6.234 9.804 14.601 1.00 55.59 127 PRO A C 1
ATOM 1001 O O . PRO A 1 127 ? 6.840 10.863 14.667 1.00 55.59 127 PRO A O 1
ATOM 1004 N N . TYR A 1 128 ? 5.147 9.583 15.334 1.00 52.31 128 TYR A N 1
ATOM 1005 C CA . TYR A 1 128 ? 4.528 10.552 16.249 1.00 52.31 128 TYR A CA 1
ATOM 1006 C C . TYR A 1 128 ? 4.263 9.966 17.646 1.00 52.31 128 TYR A C 1
ATOM 1008 O O . TYR A 1 128 ? 3.584 10.592 18.449 1.00 52.31 128 TYR A O 1
ATOM 1016 N N . LEU A 1 129 ? 4.776 8.765 17.948 1.00 47.22 129 LEU A N 1
ATOM 1017 C CA . LEU A 1 129 ? 4.770 8.197 19.310 1.00 47.22 129 LEU A CA 1
ATOM 1018 C C . LEU A 1 129 ? 6.148 8.293 19.986 1.00 47.22 129 LEU A C 1
ATOM 1020 O O . LEU A 1 129 ? 6.498 7.426 20.786 1.00 47.22 129 LEU A O 1
ATOM 1024 N N . TYR A 1 130 ? 6.939 9.300 19.620 1.00 44.91 130 TYR A N 1
ATOM 1025 C CA . TYR A 1 130 ? 8.238 9.566 20.235 1.00 44.91 130 TYR A CA 1
ATOM 1026 C C . TYR A 1 130 ? 8.086 10.395 21.507 1.00 44.91 130 TYR A C 1
ATOM 1028 O O . TYR A 1 130 ? 7.326 11.389 21.457 1.00 44.91 130 TYR A O 1
#

Foldseek 3Di:
DDDDDDDDDDDPPPPVVVVVVVVVVVVVVCCVVDPPPPVVVVPDPDDDDDPPPCPPPPDDPPVVPDDQQDKDKAWDPDQDLVCLVVPPCSPQCNVLNVVQWIWIWIWGNHDPDDIDIDIHTHHDDDPPPD

Secondary structure (DSSP, 8-state):
-PPPPPPPPPP--SHHHHHHHHHHHHHHHHHHHS---GGGGGGPPPPP----------S--GGGS--TTPEEEEE----SGGGGGGSS-HHHHHHHHHTTEEEEEEEE--SSSPPEEEEEEEE---TT--

Sequence (130 aa):
MPARLPRKQKADQGIGAAFNFVALLLLAFQLAVNPLNGDDFAKLPAMPETPALDFAPASPPISDSWKEGETLVQAYEIWDARYCELTPKPFLCSRCIRSDRQFVRIIDFAGDGPPYRSYECRAFKKPYLY

pLDDT: mean 72.41, std 15.5, range [43.78, 96.19]

Radius of gyration: 30.54 Å; chains: 1; bounding box: 65×81×50 Å